Protein AF-A0A7Z0EBZ6-F1 (afdb_monomer)

Mean predicted aligned error: 13.55 Å

Organism: NCBI:txid272918

Structure (mmCIF, N/CA/C/O backbone):
data_AF-A0A7Z0EBZ6-F1
#
_entry.id   AF-A0A7Z0EBZ6-F1
#
loop_
_atom_site.group_PDB
_atom_site.id
_atom_site.type_symbol
_atom_site.label_atom_id
_atom_site.label_alt_id
_atom_site.label_comp_id
_atom_site.label_asym_id
_atom_site.label_entity_id
_atom_site.label_seq_id
_atom_site.pdbx_PDB_ins_code
_atom_site.Cartn_x
_atom_site.Cartn_y
_atom_site.Cartn_z
_atom_site.occupancy
_atom_site.B_iso_or_equiv
_atom_site.auth_seq_id
_atom_site.auth_comp_id
_atom_site.auth_asym_id
_atom_site.auth_atom_id
_atom_site.pdbx_PDB_model_num
ATOM 1 N N . MET A 1 1 ? -6.003 -52.417 -20.709 1.00 49.66 1 MET A N 1
ATOM 2 C CA . MET A 1 1 ? -4.829 -51.854 -19.991 1.00 49.66 1 MET A CA 1
ATOM 3 C C . MET A 1 1 ? -3.930 -50.933 -20.832 1.00 49.66 1 MET A C 1
ATOM 5 O O . MET A 1 1 ? -3.508 -49.916 -20.303 1.00 49.66 1 MET A O 1
ATOM 9 N N . LYS A 1 2 ? -3.685 -51.197 -22.131 1.00 48.97 2 LYS A N 1
ATOM 10 C CA . LYS A 1 2 ? -2.806 -50.374 -23.004 1.00 48.97 2 LYS A CA 1
ATOM 11 C C . LYS A 1 2 ? -3.216 -48.892 -23.158 1.00 48.97 2 LYS A C 1
ATOM 13 O O . LYS A 1 2 ? -2.364 -48.042 -23.372 1.00 48.97 2 LYS A O 1
ATOM 18 N N . ARG A 1 3 ? -4.505 -48.576 -22.972 1.00 54.34 3 ARG A N 1
ATOM 19 C CA . ARG A 1 3 ? -5.083 -47.226 -23.132 1.00 54.34 3 ARG A CA 1
ATOM 20 C C . ARG A 1 3 ? -4.660 -46.223 -22.040 1.00 54.34 3 ARG A C 1
ATOM 22 O O . ARG A 1 3 ? -4.557 -45.040 -22.335 1.00 54.34 3 ARG A O 1
ATOM 29 N N . ARG A 1 4 ? -4.370 -46.689 -20.813 1.00 54.50 4 ARG A N 1
ATOM 30 C CA . ARG A 1 4 ? -3.881 -45.832 -19.708 1.00 54.50 4 ARG A CA 1
ATOM 31 C C . ARG A 1 4 ? -2.382 -45.527 -19.813 1.00 54.50 4 ARG A C 1
ATOM 33 O O . ARG A 1 4 ? -1.940 -44.466 -19.389 1.00 54.50 4 ARG A O 1
ATOM 40 N N . LEU A 1 5 ? -1.611 -46.423 -20.433 1.00 54.38 5 LEU A N 1
ATOM 41 C CA . LEU A 1 5 ? -0.161 -46.277 -20.578 1.00 54.38 5 LEU A CA 1
ATOM 42 C C . LEU A 1 5 ? 0.207 -45.166 -21.577 1.00 54.38 5 LEU A C 1
ATOM 44 O O . LEU A 1 5 ? 1.114 -44.379 -21.330 1.00 54.38 5 LEU A O 1
ATOM 48 N N . THR A 1 6 ? -0.561 -45.026 -22.663 1.00 57.81 6 THR A N 1
ATOM 49 C CA . THR A 1 6 ? -0.383 -43.928 -23.631 1.00 57.81 6 THR A CA 1
ATOM 50 C C . THR A 1 6 ? -0.795 -42.567 -23.059 1.00 57.81 6 THR A C 1
ATOM 52 O O . THR A 1 6 ? -0.286 -41.545 -23.507 1.00 57.81 6 THR A O 1
ATOM 55 N N . GLN A 1 7 ? -1.696 -42.530 -22.067 1.00 56.66 7 GLN A N 1
ATOM 56 C CA . GLN A 1 7 ? -2.061 -41.295 -21.358 1.00 56.66 7 GLN A CA 1
ATOM 57 C C . GLN A 1 7 ? -0.938 -40.838 -20.418 1.00 56.66 7 GLN A C 1
ATOM 59 O O . GLN A 1 7 ? -0.620 -39.652 -20.399 1.00 56.66 7 GLN A O 1
ATOM 64 N N . LEU A 1 8 ? -0.280 -41.772 -19.721 1.00 59.75 8 LEU A N 1
ATOM 65 C CA . LEU A 1 8 ? 0.897 -41.470 -18.898 1.00 59.75 8 LEU A CA 1
ATOM 66 C C . LEU A 1 8 ? 2.082 -40.962 -19.731 1.00 59.75 8 LEU A C 1
ATOM 68 O O . LEU A 1 8 ? 2.808 -40.089 -19.2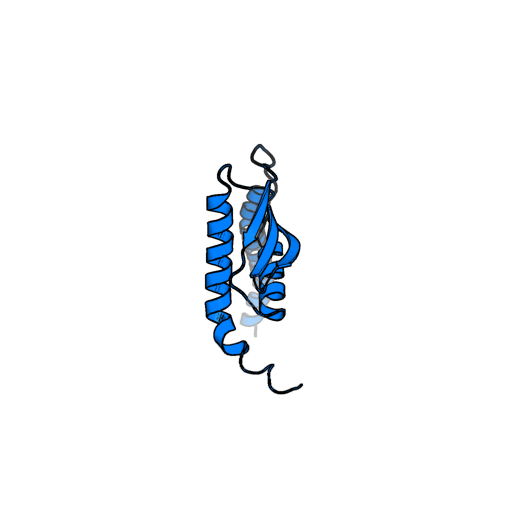78 1.00 59.75 8 LEU A O 1
ATOM 72 N N . LEU A 1 9 ? 2.248 -41.450 -20.964 1.00 65.44 9 LEU A N 1
ATOM 73 C CA . LEU A 1 9 ? 3.319 -40.994 -21.860 1.00 65.44 9 LEU A CA 1
ATOM 74 C C . LEU A 1 9 ? 3.057 -39.600 -22.471 1.00 65.44 9 LEU A C 1
ATOM 76 O O . LEU A 1 9 ? 3.984 -38.948 -22.940 1.00 65.44 9 LEU A O 1
ATOM 80 N N . ARG A 1 10 ? 1.802 -39.129 -22.465 1.00 68.38 10 ARG A N 1
ATOM 81 C CA . ARG A 1 10 ? 1.399 -37.788 -22.946 1.00 68.38 10 ARG A CA 1
ATOM 82 C C . ARG A 1 10 ? 1.441 -36.717 -21.856 1.00 68.38 10 ARG A C 1
ATOM 84 O O . ARG A 1 10 ? 1.457 -35.528 -22.164 1.00 68.38 10 ARG A O 1
ATOM 91 N N . LEU A 1 11 ? 1.477 -37.145 -20.600 1.00 79.81 11 LEU A N 1
ATOM 92 C CA . LEU A 1 11 ? 1.541 -36.292 -19.417 1.00 79.81 11 LEU A CA 1
ATOM 93 C C . LEU A 1 11 ? 2.788 -35.390 -19.394 1.00 79.81 11 LEU A C 1
ATOM 95 O O . LEU A 1 11 ? 2.609 -34.196 -19.181 1.00 79.81 11 LEU A O 1
ATOM 99 N N . PRO A 1 12 ? 4.011 -35.874 -19.700 1.00 84.56 12 PRO A N 1
ATOM 100 C CA . PRO A 1 12 ? 5.206 -35.031 -19.741 1.00 84.56 12 PRO A CA 1
ATOM 101 C C . PRO A 1 12 ? 5.117 -33.944 -20.815 1.00 84.56 12 PRO A C 1
ATOM 103 O O . PRO A 1 12 ? 5.441 -32.792 -20.551 1.00 84.56 12 PRO A O 1
ATOM 106 N N . GLY A 1 13 ? 4.619 -34.285 -22.010 1.00 84.50 13 GLY A N 1
ATOM 107 C CA . GLY A 1 13 ? 4.442 -33.319 -23.099 1.00 84.50 13 GLY A CA 1
ATOM 108 C C . GLY A 1 13 ? 3.426 -32.229 -22.755 1.00 84.50 13 GLY A C 1
ATOM 109 O O . GLY A 1 13 ? 3.667 -31.053 -23.020 1.00 84.50 13 GLY A O 1
ATOM 110 N N . PHE A 1 14 ? 2.324 -32.602 -22.098 1.00 84.50 14 PHE A N 1
ATOM 111 C CA . PHE A 1 14 ? 1.349 -31.641 -21.586 1.00 84.50 14 PHE A CA 1
ATOM 112 C C . PHE A 1 14 ? 1.919 -30.787 -20.448 1.00 84.50 14 PHE A C 1
ATOM 114 O O . PHE A 1 14 ? 1.695 -29.582 -20.435 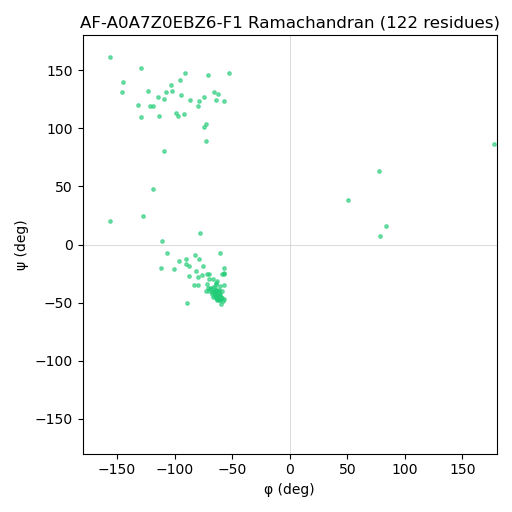1.00 84.50 14 PHE A O 1
ATOM 121 N N . LEU A 1 15 ? 2.687 -31.379 -19.528 1.00 86.69 15 LEU A N 1
ATOM 122 C CA . LEU A 1 15 ? 3.320 -30.652 -18.427 1.00 86.69 15 LEU A CA 1
ATOM 123 C C . LEU A 1 15 ? 4.295 -29.595 -18.953 1.00 86.69 15 LEU A C 1
ATOM 125 O O . LEU A 1 15 ? 4.254 -28.454 -18.514 1.00 86.69 15 LEU A O 1
ATOM 129 N N . VAL A 1 16 ? 5.133 -29.955 -19.929 1.00 87.44 16 VAL A N 1
ATOM 130 C CA . VAL A 1 16 ? 6.076 -29.024 -20.566 1.00 87.44 16 VAL A CA 1
ATOM 131 C C . VAL A 1 16 ? 5.326 -27.917 -21.303 1.00 87.44 16 VAL A C 1
ATOM 133 O O . VAL A 1 16 ? 5.645 -26.745 -21.124 1.00 87.44 16 VAL A O 1
ATOM 136 N N . TYR A 1 17 ? 4.294 -28.259 -22.077 1.00 87.81 17 TYR A N 1
ATOM 137 C CA . TYR A 1 17 ? 3.438 -27.267 -22.730 1.00 87.81 17 TYR A CA 1
ATOM 138 C C . TYR A 1 17 ? 2.807 -26.301 -21.716 1.00 87.81 17 TYR A C 1
ATOM 140 O O . TYR A 1 17 ? 2.866 -25.087 -21.898 1.0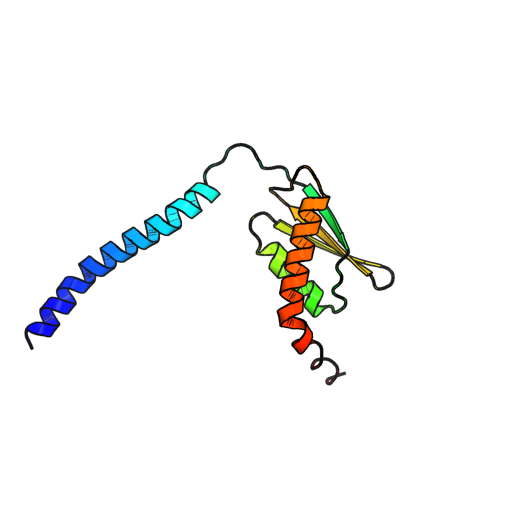0 87.81 17 TYR A O 1
ATOM 148 N N . PHE A 1 18 ? 2.249 -26.829 -20.627 1.00 86.19 18 PHE A N 1
ATOM 149 C CA . PHE A 1 18 ? 1.615 -26.040 -19.578 1.00 86.19 18 PHE A CA 1
ATOM 150 C C . PHE A 1 18 ? 2.615 -25.135 -18.858 1.00 86.19 18 PHE A C 1
ATOM 152 O O . PHE A 1 18 ? 2.340 -23.954 -18.680 1.00 86.19 18 PHE A O 1
ATOM 159 N N . LEU A 1 19 ? 3.799 -25.646 -18.512 1.00 88.00 19 LEU A N 1
ATOM 160 C CA . LEU A 1 19 ? 4.861 -24.848 -17.901 1.00 88.00 19 LEU A CA 1
ATOM 161 C C . LEU A 1 19 ? 5.308 -23.718 -18.831 1.00 88.00 19 LEU A C 1
ATOM 163 O O . LEU A 1 19 ? 5.425 -22.585 -18.382 1.00 88.00 19 LEU A O 1
ATOM 167 N N . VAL A 1 20 ? 5.478 -23.971 -20.131 1.00 86.25 20 VAL A N 1
ATOM 168 C CA . VAL A 1 20 ? 5.813 -22.919 -21.108 1.00 86.25 20 VAL A CA 1
ATOM 169 C C . VAL A 1 20 ? 4.723 -21.847 -21.175 1.00 86.25 20 VAL A C 1
ATOM 171 O O . VAL A 1 20 ? 5.040 -20.660 -21.210 1.00 86.25 20 VAL A O 1
ATOM 174 N N . GLN A 1 21 ? 3.446 -22.237 -21.171 1.00 82.38 21 GLN A N 1
ATOM 175 C CA . GLN A 1 21 ? 2.332 -21.283 -21.150 1.00 82.38 21 GLN A CA 1
ATOM 176 C C . GLN A 1 21 ? 2.287 -20.487 -19.839 1.00 82.38 21 GLN A C 1
ATOM 178 O O . GLN A 1 21 ? 2.109 -19.271 -19.861 1.00 82.38 21 GLN A O 1
ATOM 183 N N . MET A 1 22 ? 2.528 -21.144 -18.704 1.00 83.75 22 MET A N 1
ATOM 184 C CA . MET A 1 22 ? 2.594 -20.515 -17.386 1.00 83.75 22 MET A CA 1
ATOM 185 C C . MET A 1 22 ? 3.743 -19.505 -17.311 1.00 83.75 22 MET A C 1
ATOM 187 O O . MET A 1 22 ? 3.536 -18.367 -16.897 1.00 83.75 22 MET A O 1
ATOM 191 N N . PHE A 1 23 ? 4.945 -19.881 -17.749 1.00 84.38 23 PHE A N 1
ATOM 192 C CA . PHE A 1 23 ? 6.087 -18.972 -17.780 1.00 84.38 23 PHE A CA 1
ATOM 193 C C . PHE A 1 23 ? 5.869 -17.819 -18.757 1.00 84.38 23 PHE A C 1
ATOM 195 O O . PHE A 1 23 ? 6.233 -16.705 -18.421 1.00 84.38 23 PHE A O 1
ATOM 202 N N . ARG A 1 24 ? 5.215 -18.025 -19.907 1.00 78.06 24 ARG A N 1
ATOM 203 C CA . ARG A 1 24 ? 4.853 -16.933 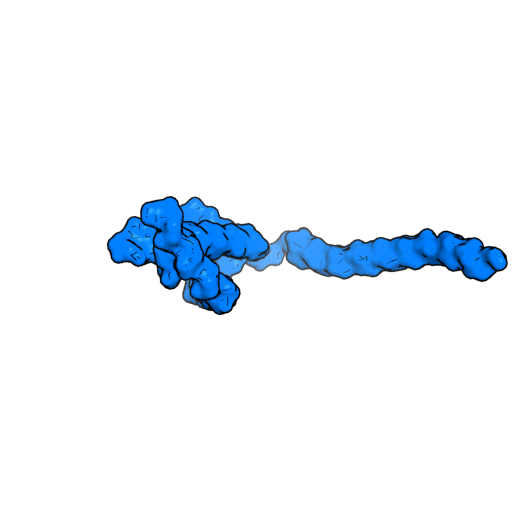-20.831 1.00 78.06 24 ARG A CA 1
ATOM 204 C C . ARG A 1 24 ? 3.849 -15.948 -20.237 1.00 78.06 24 ARG A C 1
ATOM 206 O O . ARG A 1 24 ? 4.039 -14.746 -20.385 1.00 78.06 24 ARG A O 1
ATOM 213 N N . ALA A 1 25 ? 2.823 -16.442 -19.545 1.00 68.81 25 ALA A N 1
ATOM 214 C CA . ALA A 1 25 ? 1.848 -15.592 -18.862 1.00 68.81 25 ALA A CA 1
ATOM 215 C C . ALA A 1 25 ? 2.510 -14.753 -17.757 1.00 68.81 25 ALA A C 1
ATOM 217 O O . ALA A 1 25 ? 2.236 -13.563 -17.630 1.00 68.81 25 ALA A O 1
ATOM 218 N N . ASN A 1 26 ? 3.439 -15.355 -17.009 1.00 73.25 26 ASN A N 1
ATOM 219 C CA . ASN A 1 26 ? 4.210 -14.645 -15.991 1.00 73.25 26 ASN A CA 1
ATOM 220 C C . ASN A 1 26 ? 5.312 -13.760 -16.585 1.00 73.25 26 ASN A C 1
ATOM 222 O O . ASN A 1 26 ? 5.667 -12.770 -15.967 1.00 73.25 26 ASN A O 1
ATOM 226 N N . TRP A 1 27 ? 5.840 -14.069 -17.772 1.00 73.00 27 TRP A N 1
ATOM 227 C CA . TRP A 1 27 ? 6.886 -13.281 -18.428 1.00 73.00 27 TRP A CA 1
ATOM 228 C C . TRP A 1 27 ? 6.381 -11.904 -18.852 1.00 73.00 27 TRP A C 1
ATOM 230 O O . TRP A 1 27 ? 7.117 -10.945 -18.699 1.00 73.00 27 TRP A O 1
ATOM 240 N N . GLN A 1 28 ? 5.130 -11.773 -19.310 1.00 63.59 28 GLN A N 1
ATOM 241 C CA . GLN A 1 28 ? 4.540 -10.457 -19.597 1.00 63.59 28 GLN A CA 1
ATOM 242 C C . GLN A 1 28 ? 4.488 -9.593 -18.329 1.00 63.59 28 GLN A C 1
ATOM 244 O O . GLN A 1 28 ? 4.971 -8.469 -18.325 1.00 63.59 28 GLN A O 1
ATOM 249 N N . VAL A 1 29 ? 3.995 -10.168 -17.229 1.00 61.47 29 VAL A N 1
ATOM 250 C CA . VAL A 1 29 ? 3.919 -9.499 -15.921 1.00 61.47 29 VAL A CA 1
ATOM 251 C C . VAL A 1 29 ? 5.317 -9.196 -15.372 1.00 61.47 29 VAL A C 1
ATOM 253 O O . VAL A 1 29 ? 5.559 -8.120 -14.842 1.00 61.47 29 VAL A O 1
ATOM 256 N N . ALA A 1 30 ? 6.266 -10.119 -15.531 1.00 65.56 30 ALA A N 1
ATOM 257 C CA . ALA A 1 30 ? 7.647 -9.943 -15.106 1.00 65.56 30 ALA A CA 1
ATOM 258 C C . ALA A 1 30 ? 8.374 -8.895 -15.951 1.00 65.56 30 ALA A C 1
ATOM 260 O O . ALA A 1 30 ? 9.146 -8.143 -15.386 1.00 65.56 30 ALA A O 1
ATOM 261 N N . VAL A 1 31 ? 8.126 -8.800 -17.261 1.00 64.31 31 VAL A N 1
ATOM 262 C CA . VAL A 1 31 ? 8.661 -7.742 -18.135 1.00 64.31 31 VAL A CA 1
ATOM 263 C C . VAL A 1 31 ? 8.040 -6.393 -17.791 1.00 64.31 31 VAL A C 1
ATOM 265 O O . VAL A 1 31 ? 8.768 -5.407 -17.756 1.00 64.31 31 VAL A O 1
ATOM 268 N N . ASP A 1 32 ? 6.752 -6.337 -17.455 1.00 58.84 32 ASP A N 1
ATOM 269 C CA . ASP A 1 32 ? 6.116 -5.108 -16.967 1.00 58.84 32 ASP A CA 1
ATOM 270 C C . ASP A 1 32 ? 6.718 -4.655 -15.620 1.00 58.84 32 ASP A C 1
ATOM 272 O O . ASP A 1 32 ? 6.863 -3.461 -15.375 1.00 58.84 32 ASP A O 1
ATOM 276 N N . ILE A 1 33 ? 7.141 -5.599 -14.770 1.00 60.66 33 ILE A N 1
ATOM 277 C CA . ILE A 1 33 ? 7.840 -5.322 -13.502 1.00 60.66 33 ILE A CA 1
ATOM 278 C C . ILE A 1 33 ? 9.340 -5.016 -13.715 1.00 60.66 33 ILE A C 1
ATOM 280 O O . ILE A 1 33 ? 9.913 -4.215 -12.978 1.00 60.66 33 ILE A O 1
ATOM 284 N N . LEU A 1 34 ? 9.992 -5.665 -14.687 1.00 57.88 34 LEU A N 1
ATOM 285 C CA . LEU A 1 34 ? 11.445 -5.640 -14.911 1.00 57.88 34 LEU A CA 1
ATOM 286 C C . LEU A 1 34 ? 11.899 -4.621 -15.954 1.00 57.88 34 LEU A C 1
ATOM 288 O O . LEU A 1 34 ? 13.099 -4.377 -16.003 1.00 57.88 34 LEU A O 1
ATOM 292 N N . THR A 1 35 ? 11.020 -4.050 -16.786 1.00 55.28 35 THR A N 1
ATOM 293 C CA . THR A 1 35 ? 11.392 -2.989 -17.738 1.00 55.28 35 THR A CA 1
ATOM 294 C C . THR A 1 35 ? 11.648 -1.699 -16.955 1.00 55.28 35 THR A C 1
ATOM 296 O O . THR A 1 35 ? 10.693 -1.044 -16.532 1.00 55.28 35 THR A O 1
ATOM 299 N N . PRO A 1 36 ? 12.912 -1.291 -16.735 1.00 52.78 36 PRO A N 1
ATOM 300 C CA . PRO A 1 36 ? 13.233 -0.156 -15.889 1.00 52.78 36 PRO A CA 1
ATOM 301 C C . PRO A 1 36 ? 13.464 1.066 -16.782 1.00 52.78 36 PRO A C 1
ATOM 303 O O . PRO A 1 36 ? 14.425 1.116 -17.550 1.00 52.78 36 PRO A O 1
ATOM 306 N N . GLY A 1 37 ? 12.588 2.067 -16.692 1.00 54.06 37 GLY A N 1
ATOM 307 C CA . GLY A 1 37 ? 12.728 3.278 -17.500 1.00 54.06 37 GLY A CA 1
ATOM 308 C C . GLY A 1 37 ? 11.601 4.290 -17.319 1.00 54.06 37 GLY A C 1
ATOM 309 O O . GLY A 1 37 ? 10.675 4.328 -18.117 1.00 54.06 37 GLY A O 1
ATOM 310 N N . SER A 1 38 ? 11.757 5.150 -16.306 1.00 50.59 38 SER A N 1
ATOM 311 C CA . SER A 1 38 ? 11.141 6.486 -16.184 1.00 50.59 38 SER A CA 1
ATOM 312 C C . SER A 1 38 ? 9.663 6.593 -15.767 1.00 50.59 38 SER A C 1
ATOM 314 O O . SER A 1 38 ? 8.862 7.181 -16.484 1.00 50.59 38 SER A O 1
ATOM 316 N N . ALA A 1 39 ? 9.322 6.143 -14.552 1.00 58.69 39 ALA A N 1
ATOM 317 C CA . ALA A 1 39 ? 8.183 6.693 -13.789 1.00 58.69 39 ALA A CA 1
ATOM 318 C C . ALA A 1 39 ? 8.290 6.484 -12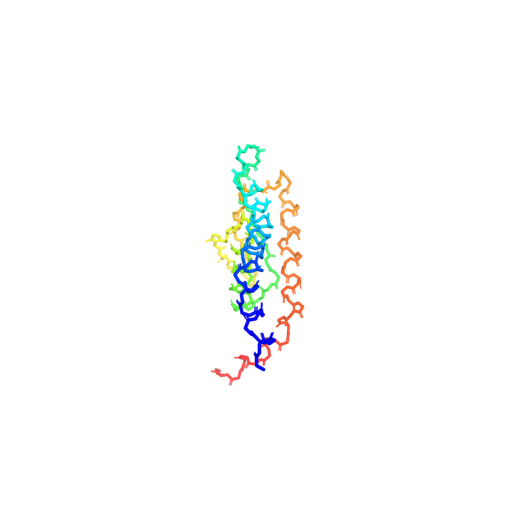.260 1.00 58.69 39 ALA A C 1
ATOM 320 O O . ALA A 1 39 ? 7.283 6.523 -11.561 1.00 58.69 39 ALA A O 1
ATOM 321 N N . LEU A 1 40 ? 9.491 6.233 -11.719 1.00 62.62 40 LEU A N 1
ATOM 322 C CA . LEU A 1 40 ? 9.702 6.194 -10.267 1.00 62.62 40 LEU A CA 1
ATOM 323 C C . LEU A 1 40 ? 9.632 7.628 -9.725 1.00 62.62 40 LEU A C 1
ATOM 325 O O . LEU A 1 40 ? 10.633 8.340 -9.668 1.00 62.62 40 LEU A O 1
ATOM 329 N N . THR A 1 41 ? 8.427 8.058 -9.374 1.00 73.69 41 THR A N 1
ATOM 330 C CA . THR A 1 41 ? 8.140 9.308 -8.670 1.00 73.69 41 THR A CA 1
ATOM 331 C C . THR A 1 41 ? 7.706 8.959 -7.252 1.00 73.69 41 THR A C 1
ATOM 333 O O . THR A 1 41 ? 6.506 8.889 -6.975 1.00 73.69 41 THR A O 1
ATOM 336 N N . PRO A 1 42 ? 8.664 8.686 -6.345 1.00 83.00 42 PRO A N 1
ATOM 337 C CA . PRO A 1 42 ? 8.332 8.402 -4.964 1.00 83.00 42 PRO A CA 1
ATOM 338 C C . PRO A 1 42 ? 7.648 9.620 -4.339 1.00 83.00 42 PRO A C 1
ATOM 340 O O . PRO A 1 42 ? 8.149 10.742 -4.422 1.00 83.00 42 PRO A O 1
ATOM 343 N N . GLY A 1 43 ? 6.504 9.398 -3.705 1.00 87.19 43 GLY A N 1
ATOM 344 C CA . GLY A 1 43 ? 5.738 10.437 -3.031 1.00 87.19 43 GLY A CA 1
ATOM 345 C C . GLY A 1 43 ? 5.064 9.892 -1.783 1.00 87.19 43 GLY A C 1
ATOM 346 O O . GLY A 1 43 ? 4.552 8.772 -1.788 1.00 87.19 43 GLY A O 1
ATOM 347 N N . VAL A 1 44 ? 5.067 10.688 -0.715 1.00 91.38 44 VAL A N 1
ATOM 348 C CA . VAL A 1 44 ? 4.356 10.369 0.525 1.00 91.38 44 VAL A CA 1
ATOM 349 C C . VAL A 1 44 ? 3.068 11.176 0.577 1.00 91.38 44 VAL A C 1
ATOM 351 O O . VAL A 1 44 ? 3.059 12.385 0.347 1.00 91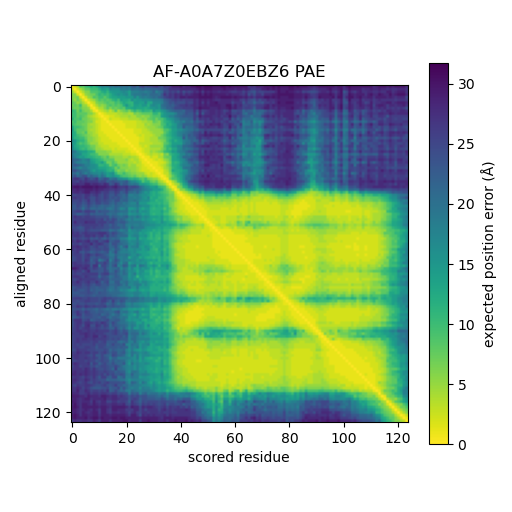.38 44 VAL A O 1
ATOM 354 N N . VAL A 1 45 ? 1.975 10.500 0.897 1.00 92.31 45 VAL A N 1
ATOM 355 C CA . VAL A 1 45 ? 0.649 11.089 1.058 1.00 92.31 45 VAL A CA 1
ATOM 356 C C . VAL A 1 45 ? 0.123 10.772 2.449 1.00 92.31 45 VAL A C 1
ATOM 358 O O . VAL A 1 45 ? 0.127 9.624 2.883 1.00 92.31 45 VAL A O 1
ATOM 361 N N . ALA A 1 46 ? -0.379 11.806 3.123 1.00 93.38 46 ALA A N 1
ATOM 362 C CA . ALA A 1 46 ? -1.249 11.647 4.278 1.00 93.38 46 ALA A CA 1
ATOM 363 C C . ALA A 1 46 ? -2.674 11.332 3.795 1.00 93.38 46 ALA A C 1
ATOM 365 O O . ALA A 1 46 ? -3.280 12.129 3.057 1.00 93.38 46 ALA A O 1
ATOM 366 N N . TYR A 1 47 ? -3.182 10.169 4.193 1.00 94.19 47 TYR A N 1
ATOM 367 C CA . TYR A 1 47 ? -4.511 9.666 3.875 1.00 94.19 47 TYR A CA 1
ATOM 368 C C . TYR A 1 47 ? -5.371 9.580 5.149 1.00 94.19 47 TYR A C 1
ATOM 370 O O . TYR A 1 47 ? -5.094 8.743 6.008 1.00 94.19 47 TYR A O 1
ATOM 378 N N . PRO A 1 48 ? -6.408 10.425 5.300 1.00 92.50 48 PRO A N 1
ATOM 379 C CA . PRO A 1 48 ? -7.331 10.338 6.428 1.00 92.50 48 PRO A CA 1
ATOM 380 C C . PRO A 1 48 ? -8.280 9.145 6.232 1.00 92.50 48 PRO A C 1
ATOM 382 O O . PRO A 1 48 ? -9.238 9.228 5.460 1.00 92.50 48 PRO A O 1
ATOM 385 N N . ALA A 1 49 ? -8.015 8.033 6.918 1.00 91.38 49 ALA A N 1
ATOM 386 C CA . ALA A 1 49 ? -8.839 6.834 6.827 1.00 91.38 49 ALA A CA 1
ATOM 387 C C . ALA A 1 49 ? -10.202 7.029 7.499 1.00 91.38 49 ALA A C 1
ATOM 389 O O . ALA A 1 49 ? -10.346 7.701 8.523 1.00 91.38 49 ALA A O 1
ATOM 390 N N . ARG A 1 50 ? -11.223 6.395 6.922 1.00 89.75 50 ARG A N 1
ATOM 391 C CA . ARG A 1 50 ? -12.589 6.362 7.471 1.00 89.75 50 ARG A CA 1
ATOM 392 C C . ARG A 1 50 ? -12.795 5.215 8.461 1.00 89.75 50 ARG A C 1
ATOM 394 O O . ARG A 1 50 ? -13.764 5.235 9.221 1.00 89.75 50 ARG A O 1
ATOM 401 N N . SER A 1 51 ? -11.918 4.222 8.420 1.00 85.06 51 SER A N 1
ATOM 402 C CA . SER A 1 51 ? -11.857 3.065 9.307 1.00 85.06 51 SER A CA 1
ATOM 403 C C . SER A 1 51 ? -11.523 3.507 10.728 1.00 85.06 51 SER A C 1
ATOM 405 O O . SER A 1 51 ? -10.606 4.301 10.932 1.00 85.06 51 SER A O 1
ATOM 407 N N . ARG A 1 52 ? -12.293 3.026 11.710 1.00 82.56 52 ARG A N 1
ATOM 408 C CA . ARG A 1 52 ? -12.195 3.479 13.115 1.00 82.56 52 ARG A CA 1
ATOM 409 C C . ARG A 1 52 ? -11.651 2.422 14.061 1.00 82.56 52 ARG A C 1
ATOM 411 O O . ARG A 1 52 ? -11.238 2.751 15.167 1.00 82.56 52 ARG A O 1
ATOM 418 N N . SER A 1 53 ? -11.706 1.154 13.672 1.00 86.00 53 SER A N 1
ATOM 419 C CA . SER A 1 53 ? -11.215 0.064 14.511 1.00 86.00 53 SER A CA 1
ATOM 420 C C . SER A 1 53 ? -9.747 -0.240 14.212 1.00 86.00 53 SER A C 1
ATOM 422 O O . SER A 1 53 ? -9.283 -0.120 13.076 1.00 86.00 53 SER A O 1
ATOM 424 N N . ALA A 1 54 ? -9.011 -0.672 15.238 1.00 86.50 54 ALA A N 1
ATOM 425 C CA . ALA A 1 54 ? -7.601 -1.033 15.099 1.00 86.50 54 ALA A CA 1
ATOM 426 C C . ALA A 1 54 ? -7.388 -2.183 14.097 1.00 86.50 54 ALA A C 1
ATOM 428 O O . ALA A 1 54 ? -6.408 -2.183 13.346 1.00 86.50 54 ALA A O 1
ATOM 429 N N . TRP A 1 55 ? -8.320 -3.141 14.040 1.00 87.88 55 TRP A N 1
ATOM 430 C CA . TRP A 1 55 ? -8.245 -4.251 13.095 1.00 87.88 55 TRP A CA 1
ATOM 431 C C . TRP A 1 55 ? -8.492 -3.784 11.650 1.00 87.88 55 TRP A C 1
ATOM 433 O O . TRP A 1 55 ? -7.760 -4.211 10.758 1.00 87.88 55 TRP A O 1
ATOM 443 N N . GLU A 1 56 ? -9.443 -2.866 11.400 1.00 89.94 56 GLU A N 1
ATOM 444 C CA . GLU A 1 56 ? -9.694 -2.321 10.051 1.00 89.94 56 GLU A CA 1
ATOM 445 C C . GLU A 1 56 ? -8.478 -1.552 9.545 1.00 89.94 56 GLU A C 1
ATOM 447 O O . GLU A 1 56 ? -8.086 -1.711 8.393 1.00 89.94 56 GLU A O 1
ATOM 452 N N . LEU A 1 57 ? -7.851 -0.750 10.410 1.00 90.94 57 LEU A N 1
ATOM 453 C CA . LEU A 1 57 ? -6.645 0.009 10.072 1.00 90.94 57 LEU A CA 1
ATOM 454 C C . LEU A 1 57 ? -5.463 -0.908 9.760 1.00 90.94 57 LEU A C 1
ATOM 456 O O . LEU A 1 57 ? -4.719 -0.661 8.810 1.00 90.94 57 LEU A O 1
ATOM 460 N N . THR A 1 58 ? -5.307 -1.987 10.529 1.00 91.69 58 THR A N 1
ATOM 461 C CA . THR A 1 58 ? -4.258 -2.988 10.301 1.00 91.69 58 THR A CA 1
ATOM 462 C C . THR A 1 58 ? -4.492 -3.730 8.986 1.00 91.69 58 THR A C 1
ATOM 464 O O . THR A 1 58 ? -3.568 -3.890 8.187 1.00 91.69 58 THR A O 1
ATOM 467 N N . LEU A 1 59 ? -5.733 -4.144 8.718 1.00 92.62 59 LEU A N 1
ATOM 468 C CA . LEU A 1 59 ? -6.105 -4.790 7.463 1.00 92.62 59 LEU A CA 1
ATOM 469 C C . LEU A 1 59 ? -5.869 -3.857 6.272 1.00 92.62 59 LEU A C 1
ATOM 471 O O . LEU A 1 59 ? -5.220 -4.257 5.308 1.00 92.62 59 LEU A O 1
ATOM 475 N N . LEU A 1 60 ? -6.330 -2.608 6.362 1.00 93.81 60 LEU A N 1
ATOM 476 C CA . LEU A 1 60 ? -6.144 -1.598 5.325 1.00 93.81 60 LEU A CA 1
ATOM 477 C C . LEU A 1 60 ? -4.657 -1.360 5.044 1.00 93.81 60 LEU A C 1
ATOM 479 O O . LEU A 1 60 ? -4.244 -1.371 3.888 1.00 93.81 60 LEU A O 1
ATOM 483 N N . SER A 1 61 ? -3.839 -1.220 6.088 1.00 93.00 61 SER A N 1
ATOM 484 C CA . SER A 1 61 ? -2.390 -1.018 5.958 1.00 93.00 61 SER A CA 1
ATOM 485 C C . SER A 1 61 ? -1.696 -2.186 5.255 1.00 93.00 61 SER A C 1
ATOM 487 O O . SER A 1 61 ? -0.831 -1.979 4.401 1.00 93.00 61 SER A O 1
ATOM 489 N N . ASN A 1 62 ? -2.109 -3.418 5.560 1.00 92.69 62 ASN A N 1
ATOM 490 C CA . ASN A 1 62 ? -1.603 -4.609 4.883 1.00 92.69 62 ASN A 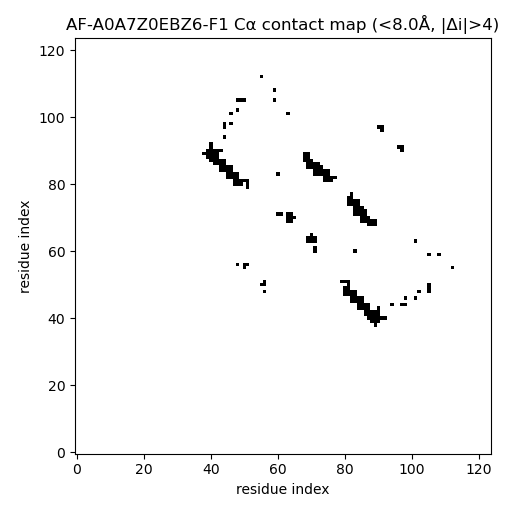CA 1
ATOM 491 C C . ASN A 1 62 ? -2.039 -4.659 3.414 1.00 92.69 62 ASN A C 1
ATOM 493 O O . ASN A 1 62 ? -1.220 -4.953 2.549 1.00 92.69 62 ASN A O 1
ATOM 497 N N . LEU A 1 63 ? -3.295 -4.327 3.107 1.00 92.94 63 LEU A N 1
ATOM 498 C CA . LEU A 1 63 ? -3.785 -4.274 1.725 1.00 92.94 63 LEU A CA 1
ATOM 499 C C . LEU A 1 63 ? -3.049 -3.213 0.894 1.00 92.94 63 LEU A C 1
ATOM 501 O O . LEU A 1 63 ? -2.697 -3.466 -0.258 1.00 92.94 63 LEU A O 1
ATOM 505 N N . ILE A 1 64 ? -2.767 -2.051 1.487 1.00 91.81 64 ILE A N 1
ATOM 506 C CA . ILE A 1 64 ? -1.968 -0.994 0.858 1.00 91.81 64 ILE A CA 1
ATOM 507 C C . ILE A 1 64 ? -0.543 -1.490 0.604 1.00 91.81 64 ILE A C 1
ATOM 509 O O . ILE A 1 64 ? -0.033 -1.345 -0.499 1.00 91.81 64 ILE A O 1
ATOM 513 N N . THR A 1 65 ? 0.097 -2.128 1.580 1.00 88.25 65 THR A N 1
ATOM 514 C CA . THR A 1 65 ? 1.476 -2.631 1.426 1.00 88.25 65 THR A CA 1
ATOM 515 C C . THR A 1 65 ? 1.583 -3.775 0.410 1.00 88.25 65 THR A C 1
ATOM 517 O O . THR A 1 65 ? 2.604 -3.935 -0.252 1.00 88.25 65 THR A O 1
ATOM 520 N N . LEU A 1 66 ? 0.522 -4.567 0.246 1.00 91.44 66 LEU A N 1
ATOM 521 C CA . LEU A 1 66 ? 0.436 -5.612 -0.779 1.00 91.44 66 LEU A CA 1
ATOM 522 C C . LEU A 1 66 ? 0.115 -5.065 -2.175 1.00 91.44 66 LEU A C 1
ATOM 524 O O . LEU A 1 66 ? 0.234 -5.797 -3.160 1.00 91.44 66 LEU A O 1
ATOM 528 N N . THR A 1 67 ? -0.297 -3.801 -2.279 1.00 82.38 67 THR A N 1
ATOM 529 C CA . THR A 1 67 ? -0.525 -3.164 -3.573 1.00 82.38 67 THR A CA 1
ATOM 530 C C . THR A 1 67 ? 0.837 -2.839 -4.206 1.00 82.38 67 THR A C 1
ATOM 532 O O . THR A 1 67 ? 1.692 -2.228 -3.559 1.00 82.38 67 THR A O 1
ATOM 535 N N . PRO A 1 68 ? 1.100 -3.269 -5.455 1.00 76.62 68 PRO A N 1
ATOM 536 C CA . PRO A 1 68 ? 2.405 -3.079 -6.076 1.00 76.62 68 PRO A CA 1
ATOM 537 C C . PRO A 1 68 ? 2.817 -1.606 -6.127 1.00 76.62 68 PRO A C 1
ATOM 539 O O . PRO A 1 68 ? 2.122 -0.770 -6.700 1.00 76.62 68 PRO A O 1
ATOM 542 N N . GLY A 1 69 ? 3.982 -1.302 -5.556 1.00 78.31 69 GLY A N 1
ATOM 543 C CA . GLY A 1 69 ? 4.533 0.049 -5.562 1.00 78.31 69 GLY A CA 1
ATOM 544 C C . GLY A 1 69 ? 4.004 0.965 -4.459 1.00 78.31 69 GLY A C 1
ATOM 545 O O . GLY A 1 69 ? 4.221 2.170 -4.562 1.00 78.31 69 GLY A O 1
ATOM 546 N N . THR A 1 70 ? 3.359 0.443 -3.413 1.00 88.44 70 THR A N 1
ATOM 547 C CA . THR A 1 70 ? 2.955 1.225 -2.234 1.00 88.44 70 THR A CA 1
ATOM 548 C C . THR A 1 70 ? 3.398 0.578 -0.922 1.00 88.44 70 THR A C 1
ATOM 550 O O . THR A 1 70 ? 3.559 -0.634 -0.834 1.00 88.44 70 THR A O 1
ATOM 553 N N . LEU A 1 71 ? 3.620 1.394 0.108 1.00 91.31 71 LEU A N 1
ATOM 554 C CA . LEU A 1 71 ? 4.042 0.965 1.442 1.00 91.31 71 LEU A CA 1
ATOM 555 C C . LEU A 1 71 ? 3.419 1.882 2.498 1.00 91.31 71 LEU A C 1
ATOM 557 O O . LEU A 1 71 ? 3.531 3.104 2.395 1.00 91.31 71 LEU A O 1
ATOM 561 N N . THR A 1 72 ? 2.808 1.310 3.534 1.00 92.12 72 THR A N 1
ATOM 562 C CA . THR A 1 72 ? 2.376 2.088 4.704 1.00 92.12 72 THR A CA 1
ATOM 563 C C . THR A 1 72 ? 3.574 2.357 5.612 1.00 92.12 72 THR A C 1
ATOM 565 O O . THR A 1 72 ? 4.245 1.420 6.039 1.00 92.12 72 THR A O 1
ATOM 568 N N . ILE A 1 73 ? 3.851 3.632 5.894 1.00 93.00 73 ILE A N 1
ATOM 569 C CA . ILE A 1 73 ? 4.973 4.068 6.736 1.00 93.00 73 ILE A CA 1
ATOM 570 C C . ILE A 1 73 ? 4.546 4.142 8.198 1.00 93.00 73 ILE A C 1
ATOM 572 O O . ILE A 1 73 ? 5.236 3.618 9.067 1.00 93.00 73 ILE A O 1
ATOM 576 N N . ASP A 1 74 ? 3.432 4.825 8.457 1.00 91.44 74 ASP A N 1
ATOM 577 C CA . ASP A 1 74 ? 2.974 5.109 9.813 1.00 91.44 74 ASP A CA 1
ATOM 578 C C . ASP A 1 74 ? 1.460 5.353 9.857 1.00 91.44 74 ASP A C 1
ATOM 580 O O . ASP A 1 74 ? 0.831 5.655 8.833 1.00 91.44 74 ASP A O 1
ATOM 584 N N . VAL A 1 75 ? 0.886 5.229 11.052 1.00 90.62 75 VAL A N 1
ATOM 585 C CA . VAL A 1 75 ? -0.519 5.501 11.353 1.00 90.62 75 VAL A CA 1
ATOM 586 C C . VAL A 1 75 ? -0.596 6.427 12.560 1.00 90.62 75 VAL A C 1
ATOM 588 O O . VAL A 1 75 ? -0.360 6.027 13.698 1.00 90.62 75 VAL A O 1
ATOM 591 N N . GLU A 1 76 ? -1.002 7.665 12.320 1.00 91.56 76 GLU A N 1
ATOM 592 C CA . GLU A 1 76 ? -1.223 8.652 13.368 1.00 91.56 76 GLU A CA 1
ATOM 593 C C . GLU A 1 76 ? -2.703 8.681 13.762 1.00 91.56 76 GLU A C 1
ATOM 595 O O . GLU A 1 76 ? -3.594 8.570 12.919 1.00 91.56 76 GLU A O 1
ATOM 600 N N . THR A 1 77 ? -2.985 8.838 15.056 1.00 89.00 77 THR A N 1
ATOM 601 C CA . THR A 1 77 ? -4.354 8.972 15.570 1.00 89.00 77 THR A CA 1
ATOM 602 C C . THR A 1 77 ? -4.500 10.296 16.302 1.00 89.00 77 THR A C 1
ATOM 604 O O . THR A 1 77 ? -3.840 10.519 17.314 1.00 89.00 77 THR A O 1
ATOM 607 N N . ASN A 1 78 ? -5.396 11.160 15.826 1.00 84.31 78 ASN A N 1
ATOM 608 C CA . ASN A 1 78 ? -5.659 12.467 16.419 1.00 84.31 78 ASN A CA 1
ATOM 609 C C . ASN A 1 78 ? -7.171 12.678 16.585 1.00 84.31 78 ASN A C 1
ATOM 611 O O . ASN A 1 78 ? -7.921 12.636 15.612 1.00 84.31 78 ASN A O 1
ATOM 615 N N . ASN A 1 79 ? -7.631 12.879 17.825 1.00 81.25 79 ASN A N 1
ATOM 616 C CA . ASN A 1 79 ? -9.035 13.167 18.156 1.00 81.25 79 ASN A CA 1
ATOM 617 C C . ASN A 1 79 ? -10.059 12.191 17.528 1.00 81.25 79 ASN A C 1
ATOM 619 O O . ASN A 1 79 ? -11.135 12.594 17.088 1.00 81.25 79 ASN A O 1
ATOM 623 N N . GLY A 1 80 ? -9.722 10.896 17.475 1.00 78.75 80 GLY A N 1
ATOM 624 C CA . GLY A 1 80 ? -10.577 9.850 16.895 1.00 78.75 80 GLY A CA 1
ATOM 625 C C . GLY A 1 80 ? -10.574 9.784 15.362 1.00 78.75 80 GLY A C 1
ATOM 626 O O . GLY A 1 80 ? -11.367 9.038 14.788 1.00 78.75 80 GLY A O 1
ATOM 627 N N . GLN A 1 81 ? -9.704 10.549 14.697 1.00 84.69 81 GLN A N 1
ATOM 628 C CA . GLN A 1 81 ? -9.397 10.413 13.274 1.00 84.69 81 GLN A CA 1
ATOM 629 C C . GLN A 1 81 ? -8.049 9.716 13.099 1.00 84.69 81 GLN A C 1
ATOM 631 O O . GLN A 1 81 ? -7.091 10.027 13.806 1.00 84.69 81 GLN A O 1
ATOM 636 N N . HIS A 1 82 ? -7.980 8.790 12.145 1.00 91.88 82 HIS A N 1
ATOM 637 C CA . HIS A 1 82 ? -6.759 8.060 11.822 1.00 91.88 82 HIS A CA 1
ATOM 638 C C . HIS A 1 82 ? -6.203 8.544 10.485 1.00 91.88 82 HIS A C 1
ATOM 640 O O . HIS A 1 82 ? -6.933 8.641 9.498 1.00 91.88 82 HIS A O 1
ATOM 646 N N . VAL A 1 83 ? -4.909 8.839 10.447 1.00 93.56 83 VAL A N 1
ATOM 647 C CA . VAL A 1 83 ? -4.193 9.282 9.251 1.00 93.56 83 VAL A CA 1
ATOM 648 C C . VAL A 1 83 ? -3.100 8.268 8.944 1.00 93.56 83 VAL A C 1
ATOM 650 O O . VAL A 1 83 ? -2.210 8.046 9.758 1.00 93.56 83 VAL A O 1
ATOM 653 N N . LEU A 1 84 ? -3.167 7.649 7.766 1.00 93.94 84 LEU A N 1
ATOM 654 C CA . LEU A 1 84 ? -2.135 6.746 7.268 1.00 93.94 84 LEU A CA 1
ATOM 655 C C . LEU A 1 84 ? -1.170 7.534 6.388 1.00 93.94 84 LEU A C 1
ATOM 657 O O . LEU A 1 84 ? -1.588 8.207 5.442 1.00 93.94 84 LEU A O 1
ATOM 661 N N . TYR A 1 85 ? 0.121 7.407 6.661 1.00 93.94 85 TYR A N 1
ATOM 662 C CA . TYR A 1 85 ? 1.173 7.916 5.794 1.00 93.94 85 TYR A CA 1
ATOM 663 C C . TYR A 1 85 ? 1.590 6.812 4.832 1.00 93.94 85 TYR A C 1
ATOM 665 O O . TYR A 1 85 ? 2.150 5.793 5.240 1.00 93.94 85 TYR A O 1
ATOM 673 N N . VAL A 1 86 ? 1.303 7.004 3.547 1.00 93.50 86 VAL A N 1
ATOM 674 C CA . VAL A 1 86 ? 1.558 6.002 2.510 1.00 93.50 86 VAL A CA 1
ATOM 675 C C . VAL A 1 86 ? 2.618 6.517 1.552 1.00 93.50 86 VAL A C 1
ATOM 677 O O . VAL A 1 86 ? 2.487 7.601 0.985 1.00 93.50 86 VAL A O 1
ATOM 680 N N . LEU A 1 87 ? 3.661 5.718 1.360 1.00 91.25 87 LEU A N 1
ATOM 681 C CA . LEU A 1 87 ? 4.657 5.893 0.316 1.00 91.25 87 LEU A CA 1
ATOM 682 C C . LEU A 1 87 ? 4.165 5.206 -0.956 1.00 91.25 87 LEU A C 1
ATOM 684 O O . LEU A 1 87 ? 3.904 4.007 -0.943 1.00 91.25 87 LEU A O 1
ATOM 688 N N . GLY A 1 88 ? 4.085 5.938 -2.060 1.00 89.75 88 GLY A N 1
ATOM 689 C CA . GLY A 1 88 ? 3.909 5.375 -3.396 1.00 89.75 88 GLY A CA 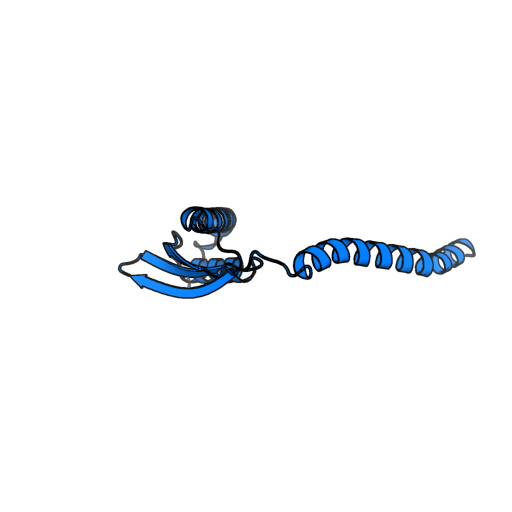1
ATOM 690 C C . GLY A 1 88 ? 5.188 5.545 -4.201 1.00 89.75 88 GLY A C 1
ATOM 691 O O . GLY A 1 88 ? 5.669 6.663 -4.333 1.00 89.75 88 GLY A O 1
ATOM 692 N N . LEU A 1 89 ? 5.731 4.458 -4.745 1.00 83.88 89 LEU A N 1
ATOM 693 C CA . LEU A 1 89 ? 6.885 4.457 -5.653 1.00 83.88 89 LEU A CA 1
ATOM 694 C C . LEU A 1 89 ? 6.526 5.012 -7.040 1.00 83.88 89 LEU A C 1
ATOM 696 O O . LEU A 1 89 ? 7.387 5.558 -7.727 1.00 83.88 89 LEU A O 1
ATOM 700 N N . TYR A 1 90 ? 5.248 4.906 -7.409 1.00 76.44 90 TYR A N 1
ATOM 701 C CA . TYR A 1 90 ? 4.656 5.442 -8.635 1.00 76.44 90 TYR A CA 1
ATOM 702 C C . TYR A 1 90 ? 3.558 6.452 -8.289 1.00 76.44 90 TYR A C 1
ATOM 704 O O . TYR A 1 90 ? 2.428 6.344 -8.768 1.00 76.44 90 TYR A O 1
ATOM 712 N N . ALA A 1 91 ? 3.843 7.394 -7.384 1.00 70.38 91 ALA A N 1
ATOM 713 C CA . ALA A 1 91 ? 2.844 8.376 -6.991 1.00 70.38 91 ALA A CA 1
ATOM 714 C C . ALA A 1 91 ? 2.488 9.250 -8.213 1.00 70.38 91 ALA A C 1
ATOM 716 O O . ALA A 1 91 ? 3.394 9.840 -8.815 1.00 70.38 91 ALA A O 1
ATOM 717 N N . PRO A 1 92 ? 1.197 9.347 -8.598 1.00 71.88 92 PRO A N 1
ATOM 718 C CA . PRO A 1 92 ? 0.754 10.300 -9.605 1.00 71.88 92 PRO A CA 1
ATOM 719 C C . PRO A 1 92 ? 1.215 11.711 -9.236 1.00 71.88 92 PRO A C 1
ATOM 721 O O . PRO A 1 92 ? 1.241 12.071 -8.060 1.00 71.88 92 PRO A O 1
ATOM 724 N N . SER A 1 93 ? 1.498 12.545 -10.238 1.00 75.50 93 SER A N 1
ATOM 725 C CA . SER A 1 93 ? 1.856 13.954 -10.012 1.00 75.50 93 SER A CA 1
ATOM 726 C C . SER A 1 93 ? 0.784 14.722 -9.228 1.00 75.50 93 SER A C 1
ATOM 728 O O . SER A 1 93 ? 1.093 15.721 -8.587 1.00 75.50 93 SER A O 1
ATOM 730 N N . ASP A 1 94 ? -0.467 14.252 -9.280 1.00 82.75 94 ASP A N 1
ATOM 731 C CA . ASP A 1 94 ? -1.582 14.738 -8.471 1.00 82.75 94 ASP A CA 1
ATOM 732 C C . ASP A 1 94 ? -1.799 13.838 -7.234 1.00 82.75 94 ASP A C 1
ATOM 734 O O . ASP A 1 94 ? -2.303 12.713 -7.370 1.00 82.75 94 ASP A O 1
ATOM 738 N N . PRO A 1 95 ? -1.504 14.330 -6.016 1.00 85.44 95 PRO A N 1
ATOM 739 C CA . PRO A 1 95 ? -1.731 13.597 -4.773 1.00 85.44 95 PRO A CA 1
ATOM 740 C C . PRO A 1 95 ? -3.188 13.168 -4.561 1.00 85.44 95 PRO A C 1
ATOM 742 O O . PRO A 1 95 ? -3.446 12.193 -3.856 1.00 85.44 95 PRO A O 1
ATOM 745 N N . ASN A 1 96 ? -4.161 13.872 -5.148 1.00 87.56 96 ASN A N 1
ATOM 746 C CA . ASN A 1 96 ? -5.578 13.555 -4.968 1.00 87.56 96 ASN A CA 1
ATOM 747 C C . ASN A 1 96 ? -5.980 12.271 -5.687 1.00 87.56 96 ASN A C 1
ATOM 749 O O . ASN A 1 96 ? -6.786 11.509 -5.158 1.00 87.56 96 ASN A O 1
ATOM 753 N N . ARG A 1 97 ? -5.373 11.978 -6.843 1.00 86.94 97 ARG A N 1
ATOM 754 C CA . ARG A 1 97 ? -5.585 10.694 -7.524 1.00 86.94 97 ARG A CA 1
ATOM 755 C C . ARG A 1 97 ? -5.073 9.529 -6.695 1.00 86.94 97 ARG A C 1
ATOM 757 O O . ARG A 1 97 ? -5.738 8.501 -6.623 1.00 86.94 97 ARG A O 1
ATOM 764 N N . PHE A 1 98 ? -3.929 9.703 -6.034 1.00 86.88 98 PHE A N 1
ATOM 765 C CA . PHE A 1 98 ? -3.412 8.669 -5.147 1.00 86.88 98 PHE A CA 1
ATOM 766 C C . PHE A 1 98 ? -4.350 8.453 -3.950 1.00 86.88 98 PHE A C 1
ATOM 768 O O . PHE A 1 98 ? -4.716 7.322 -3.642 1.00 86.88 98 PHE A O 1
ATOM 775 N N . ARG A 1 99 ? -4.841 9.540 -3.336 1.00 90.81 99 ARG A N 1
ATOM 776 C CA . ARG A 1 99 ? -5.854 9.455 -2.268 1.00 90.81 99 ARG A CA 1
ATOM 777 C C . ARG A 1 99 ? -7.136 8.762 -2.724 1.00 90.81 99 ARG A C 1
ATOM 779 O O . ARG A 1 99 ? -7.668 7.962 -1.966 1.00 90.81 99 ARG A O 1
ATOM 786 N N . GLN A 1 100 ? -7.604 9.015 -3.946 1.00 90.69 100 GLN A N 1
ATOM 787 C CA . GLN A 1 100 ? -8.780 8.338 -4.503 1.00 90.69 100 GLN A CA 1
ATOM 788 C C . GLN A 1 100 ? -8.589 6.823 -4.625 1.00 90.69 100 GLN A C 1
ATOM 790 O O . GLN A 1 100 ? -9.515 6.076 -4.331 1.00 90.69 100 GLN A O 1
ATOM 795 N N . GLN A 1 101 ? -7.398 6.357 -5.012 1.00 88.38 101 GLN A N 1
ATOM 796 C CA . GLN A 1 101 ? -7.104 4.920 -5.071 1.00 88.38 101 GLN A CA 1
ATOM 797 C C . GLN A 1 101 ? -7.146 4.276 -3.679 1.00 88.38 101 GLN A C 1
ATOM 799 O O . GLN A 1 101 ? -7.695 3.185 -3.520 1.00 88.38 101 GLN A O 1
ATOM 804 N N . LEU A 1 102 ? -6.610 4.966 -2.666 1.00 92.25 102 LEU A N 1
ATOM 805 C CA . LEU A 1 102 ? -6.673 4.519 -1.272 1.00 92.25 102 LEU A CA 1
ATOM 806 C C . LEU A 1 102 ? -8.117 4.513 -0.747 1.00 92.25 102 LEU A C 1
ATOM 808 O O . LEU A 1 102 ? -8.521 3.566 -0.076 1.00 92.25 102 LEU A O 1
ATOM 812 N N . GLU A 1 103 ? -8.914 5.520 -1.111 1.00 94.06 103 GLU A N 1
ATOM 813 C CA . GLU A 1 103 ? -10.335 5.601 -0.765 1.00 94.06 103 GLU A CA 1
ATOM 814 C C . GLU A 1 103 ? -11.155 4.481 -1.409 1.00 94.06 103 GLU A C 1
ATOM 816 O O . GLU A 1 103 ? -12.007 3.878 -0.754 1.00 94.06 103 GLU A O 1
ATOM 821 N N . GLU A 1 104 ? -10.890 4.159 -2.674 1.00 93.19 104 GLU A N 1
ATOM 822 C CA . GLU A 1 104 ? -11.550 3.053 -3.361 1.00 93.19 104 GLU A CA 1
ATOM 823 C C . GLU A 1 104 ? -11.191 1.705 -2.722 1.00 93.19 104 GLU A C 1
ATOM 825 O O . GLU A 1 104 ? -12.077 0.879 -2.482 1.00 93.19 104 GLU A O 1
ATOM 830 N N . LEU A 1 105 ? -9.912 1.489 -2.403 1.00 92.06 105 LEU A N 1
ATOM 831 C CA . LEU A 1 105 ? -9.447 0.285 -1.717 1.00 92.06 105 LEU A CA 1
ATOM 832 C C . LEU A 1 105 ? -10.105 0.140 -0.340 1.00 92.06 105 LEU A C 1
ATOM 834 O O . LEU A 1 105 ? -10.630 -0.929 -0.021 1.00 92.06 105 LEU A O 1
ATOM 838 N N . GLU A 1 106 ? -10.137 1.214 0.451 1.00 93.88 106 GLU A N 1
ATOM 839 C CA . GLU A 1 106 ? -10.818 1.237 1.745 1.00 93.88 106 GLU A CA 1
ATOM 840 C C . GLU A 1 106 ? -12.321 0.967 1.592 1.00 93.88 106 GLU A C 1
ATOM 842 O O . GLU A 1 106 ? -12.892 0.185 2.354 1.00 93.88 106 GLU A O 1
ATOM 847 N N . GLY A 1 107 ? -12.970 1.561 0.588 1.00 91.81 107 GLY A N 1
ATOM 848 C CA . GLY A 1 107 ? -14.376 1.318 0.279 1.00 91.81 107 GLY A CA 1
ATOM 849 C C . GLY A 1 107 ? -14.654 -0.158 -0.010 1.00 91.81 107 GLY A C 1
ATOM 850 O O . GLY A 1 107 ? -15.553 -0.746 0.592 1.00 91.81 107 GLY A O 1
ATOM 851 N N . ARG A 1 108 ? -13.843 -0.783 -0.872 1.00 90.38 108 ARG A N 1
ATOM 852 C CA . ARG A 1 108 ? -13.944 -2.214 -1.204 1.00 90.38 108 ARG A CA 1
ATOM 853 C C . ARG A 1 108 ? -13.683 -3.108 0.003 1.00 90.38 108 ARG A C 1
ATOM 855 O O . ARG A 1 108 ? -14.413 -4.074 0.201 1.00 90.38 108 ARG A O 1
ATOM 862 N N . MET A 1 109 ? -12.689 -2.775 0.824 1.00 92.81 109 MET A N 1
ATOM 863 C CA . MET A 1 109 ? -12.414 -3.493 2.067 1.00 92.81 109 MET A CA 1
ATOM 864 C C . MET A 1 109 ? -13.631 -3.439 2.994 1.00 92.81 109 MET A C 1
ATOM 866 O O . MET A 1 109 ? -14.123 -4.472 3.437 1.00 92.81 109 MET A O 1
ATOM 870 N N . ARG A 1 110 ? -14.182 -2.247 3.242 1.00 88.62 110 ARG A N 1
ATOM 871 C CA . ARG A 1 110 ? -15.316 -2.078 4.160 1.00 88.62 110 ARG A CA 1
ATOM 872 C C . ARG A 1 110 ? -16.570 -2.814 3.690 1.00 88.62 110 ARG A C 1
ATOM 874 O O . ARG A 1 110 ? -17.302 -3.318 4.534 1.00 88.62 110 ARG A O 1
ATOM 881 N N . LEU A 1 111 ? -16.796 -2.960 2.382 1.00 87.50 111 LEU A N 1
ATOM 882 C CA . LEU A 1 111 ? -17.897 -3.791 1.874 1.00 87.50 111 LEU A CA 1
ATOM 883 C C . LEU A 1 111 ? -17.820 -5.245 2.363 1.00 87.50 111 LEU A C 1
ATOM 885 O O . LEU A 1 111 ? -18.857 -5.851 2.617 1.00 87.50 111 LEU A O 1
ATOM 889 N N . VAL A 1 112 ? -16.614 -5.795 2.516 1.00 87.75 112 VAL A N 1
ATOM 890 C CA . VAL A 1 112 ? -16.413 -7.169 3.000 1.00 87.75 112 VAL A CA 1
ATOM 891 C C . VAL A 1 112 ? -16.460 -7.227 4.524 1.00 87.75 112 VAL A C 1
ATOM 893 O O . VAL A 1 112 ? -16.964 -8.195 5.093 1.00 87.75 112 VAL A O 1
ATOM 896 N N . THR A 1 113 ? -15.969 -6.188 5.198 1.00 82.25 113 THR A N 1
ATOM 897 C CA . THR A 1 113 ? -15.635 -6.303 6.619 1.00 82.25 113 THR A CA 1
ATOM 898 C C . THR A 1 113 ? -16.594 -5.605 7.589 1.00 82.25 113 THR A C 1
ATOM 900 O O . THR A 1 113 ? -16.549 -5.875 8.788 1.00 82.25 113 THR A O 1
ATOM 903 N N . VAL A 1 114 ? -17.566 -4.825 7.097 1.00 70.38 114 VAL A N 1
ATOM 904 C CA . VAL A 1 114 ? -18.651 -4.232 7.917 1.00 70.38 114 VAL A CA 1
ATOM 905 C C . VAL A 1 114 ? -19.478 -5.289 8.679 1.00 70.38 114 VAL A C 1
ATOM 907 O O . VAL A 1 114 ? -20.085 -4.968 9.698 1.00 70.38 114 VAL A O 1
ATOM 910 N N . GLY A 1 115 ? -19.461 -6.560 8.256 1.00 59.16 115 GLY A N 1
ATOM 911 C CA . GLY A 1 115 ? -20.098 -7.668 8.982 1.00 59.16 115 GLY A CA 1
ATOM 912 C C . GLY A 1 115 ? -19.289 -8.252 10.152 1.00 59.16 115 GLY A C 1
ATOM 913 O O . GLY A 1 115 ? -19.880 -8.835 11.055 1.00 59.16 115 GLY A O 1
ATOM 914 N N . VAL A 1 116 ? -17.962 -8.085 10.167 1.00 62.44 116 VAL A N 1
ATOM 915 C CA . VAL A 1 116 ? -17.050 -8.724 11.143 1.00 62.44 116 VAL A CA 1
ATOM 916 C C . VAL A 1 116 ? -16.893 -7.886 12.419 1.00 62.44 116 VAL A C 1
ATOM 918 O O . VAL A 1 116 ? -16.736 -8.433 13.506 1.00 62.44 116 VAL A O 1
ATOM 921 N N . SER A 1 117 ? -17.063 -6.562 12.323 1.00 56.53 117 SER A N 1
ATOM 922 C CA . SER A 1 117 ? -16.930 -5.605 13.441 1.00 56.53 117 SER A CA 1
ATOM 923 C C . SER A 1 117 ? -17.906 -5.816 14.617 1.00 56.53 117 SER A C 1
ATOM 925 O O . SER A 1 117 ? -17.790 -5.140 15.636 1.00 56.53 117 SER A O 1
ATOM 927 N N . ARG A 1 118 ? -18.896 -6.718 14.507 1.00 54.84 118 ARG A N 1
ATOM 928 C CA . ARG A 1 118 ? -19.910 -6.943 15.556 1.00 54.84 118 ARG A CA 1
ATOM 929 C C . ARG A 1 118 ? -19.524 -8.016 16.584 1.00 54.84 118 ARG A C 1
ATOM 931 O O . ARG A 1 118 ? -20.185 -8.084 17.616 1.00 54.84 118 ARG A O 1
ATOM 938 N N . ASP A 1 119 ? -18.486 -8.817 16.335 1.00 51.28 119 ASP A N 1
ATOM 939 C CA . ASP A 1 119 ? -18.196 -10.008 17.156 1.00 51.28 119 ASP A CA 1
ATOM 940 C C . ASP A 1 119 ? -17.069 -9.812 18.192 1.00 51.28 119 ASP A C 1
ATOM 942 O O . ASP A 1 119 ? -17.040 -10.485 19.218 1.00 51.28 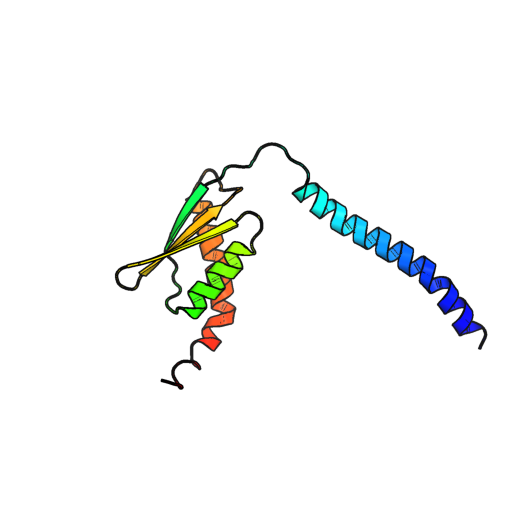119 ASP A O 1
ATOM 946 N N . GLU A 1 120 ? -16.185 -8.825 18.015 1.00 53.06 120 GLU A N 1
ATOM 947 C CA . GLU A 1 120 ? -15.062 -8.592 18.947 1.00 53.06 120 GLU A CA 1
ATOM 948 C C . GLU A 1 120 ? -15.433 -7.779 20.202 1.00 53.06 120 GLU A C 1
ATOM 950 O O . GLU A 1 120 ? -14.671 -7.732 21.164 1.00 53.06 120 GLU A O 1
ATOM 955 N N . GLY A 1 121 ? -16.638 -7.201 20.259 1.00 48.19 121 GLY A N 1
ATOM 956 C CA . GLY A 1 121 ? -17.150 -6.492 21.442 1.00 48.19 121 GLY A CA 1
ATOM 957 C C . GLY A 1 121 ? -17.661 -7.397 22.573 1.00 48.19 121 GLY A C 1
ATOM 958 O O . GLY A 1 121 ? -18.329 -6.904 23.478 1.00 48.19 121 GLY A O 1
ATOM 959 N N . ARG A 1 122 ? -17.428 -8.718 22.510 1.00 47.12 122 ARG A N 1
ATOM 960 C CA . ARG A 1 122 ? -17.981 -9.706 23.457 1.00 47.12 122 ARG A CA 1
ATOM 961 C C . ARG A 1 122 ? -16.961 -10.371 24.388 1.00 47.12 122 ARG A C 1
ATOM 963 O O . ARG A 1 122 ? -17.355 -11.228 25.175 1.00 47.12 122 ARG A O 1
ATOM 970 N N . HIS A 1 123 ? -15.689 -9.972 24.330 1.00 44.31 123 HIS A N 1
ATOM 971 C CA . HIS A 1 123 ? -14.615 -10.573 25.134 1.00 44.31 123 HIS A CA 1
ATOM 972 C C . HIS A 1 123 ? -13.764 -9.578 25.945 1.00 44.31 123 HIS A C 1
ATOM 974 O O . HIS A 1 123 ? -12.637 -9.909 26.312 1.00 44.31 123 HIS A O 1
ATOM 980 N N . GLN A 1 124 ? -14.303 -8.403 26.282 1.00 39.44 124 GLN A N 1
ATOM 981 C CA . GLN A 1 124 ? -13.750 -7.545 27.339 1.00 39.44 124 GLN A CA 1
ATOM 982 C C . GLN A 1 124 ? -14.812 -7.212 28.379 1.00 39.44 124 GLN A C 1
ATOM 984 O O . GLN A 1 124 ? -15.957 -6.919 27.967 1.00 39.44 124 GLN A O 1
#

Radius of gyration: 22.52 Å; Cα contacts (8 Å, |Δi|>4): 114; chains: 1; bounding box: 33×67×51 Å

Nearest PDB structures (foldseek):
  7d3u-assembly1_E  TM=7.284E-01  e=9.699E-08  Dietzia sp. DQ12-45-1b
  7qru-assembly1_E  TM=6.839E-01  e=6.935E-05  Alkalihalophilus pseudofirmus
  6z16-assembly1_e  TM=5.836E-01  e=4.747E-05  Anoxybacillus flavithermus WK1
  7b90-assembly1_E  TM=5.228E-01  e=1.452E-01  Thermus thermophilus HB8
  7bfe-assembly1_E  TM=5.374E-01  e=2.910E-01  Thermus thermophilus HB8

pLDDT: mean 78.66, std 14.98, range [39.44, 94.19]

Secondary structure (DSSP, 8-state):
-HHHHHHHHHHHHHHHHHHHHHHHHHHHHHHHHH---S--B-EEEEEEE---SHHHHHHHHHHHHHSTTEEEEEEEEETTEEEEEEEETB--SSHHHHHHHHHHHHHHHHHHHTTTTTSGGG--

Foldseek 3Di:
DVVVVVVVVCVVVVVVVVVVVVVVVVVVVVCVVPVDDDQQPKDKDKAWAPDQDPVLVVVLQVVQCPPPQKHWDDWDADPSIIITIMIGRRCPPDNVVVNVVSVVSSVVSCVVCVVVVPPPVPPD

Sequence (124 aa):
MKRRLTQLLRLPGFLVYFLVQMFRANWQVAVDILTPGSALTPGVVAYPARSRSAWELTLLSNLITLTPGTLTIDVETNNGQHVLYVLGLYAPSDPNRFRQQLEELEGRMRLVTVGVSRDEGRHQ

InterPro domains:
  IPR002758 Na+/H+ antiporter subunit E [PF01899] (8-109)
  IPR002758 Na+/H+ antiporter subunit E [PTHR34584] (4-113)

Solvent-accessible surface area (backbone atoms only — not comparable to full-atom values): 7285 Å² total; per-residue (Å²): 118,73,76,61,56,58,53,61,68,44,45,61,60,50,48,53,52,48,49,53,52,52,51,53,62,48,42,56,55,46,44,70,71,62,63,85,82,89,63,81,37,70,39,78,42,82,39,78,50,88,57,82,49,73,66,52,47,51,51,50,42,49,56,44,41,70,37,90,55,32,38,59,76,49,76,50,78,56,97,91,42,36,34,37,34,34,40,22,42,62,37,54,96,49,66,64,62,50,48,48,54,54,49,51,50,50,52,57,50,46,73,71,44,69,75,59,75,74,66,74,79,75,83,121